Protein AF-A0A2I1G6G0-F1 (afdb_monomer_lite)

pLDDT: mean 74.29, std 20.79, range [28.72, 96.69]

Radius of gyration: 21.68 Å; chains: 1; bounding box: 66×38×37 Å

Structure (mmCIF, N/CA/C/O backbone):
data_AF-A0A2I1G6G0-F1
#
_entry.id   AF-A0A2I1G6G0-F1
#
loop_
_atom_site.group_PDB
_atom_site.id
_atom_site.type_symbol
_atom_site.label_atom_id
_atom_site.label_alt_id
_atom_site.label_comp_id
_atom_site.label_asym_id
_atom_site.label_entity_id
_atom_site.label_seq_id
_atom_site.pdbx_PDB_ins_code
_atom_site.Cartn_x
_atom_site.Cartn_y
_atom_site.Cartn_z
_atom_site.occupancy
_atom_site.B_iso_or_equiv
_atom_site.auth_seq_id
_atom_site.auth_comp_id
_atom_site.auth_asym_id
_atom_site.auth_atom_id
_atom_site.pdbx_PDB_model_num
ATOM 1 N N . MET A 1 1 ? 44.588 14.759 1.172 1.00 38.41 1 MET A N 1
ATOM 2 C CA . MET A 1 1 ? 44.266 14.461 -0.242 1.00 38.41 1 MET A CA 1
ATOM 3 C C . MET A 1 1 ? 42.753 14.384 -0.390 1.00 38.41 1 MET A C 1
ATOM 5 O O . MET A 1 1 ? 42.179 13.315 -0.532 1.00 38.41 1 MET A O 1
ATOM 9 N N . GLU A 1 2 ? 42.107 15.541 -0.311 1.00 39.16 2 GLU A N 1
ATOM 10 C CA . GLU A 1 2 ? 40.736 15.749 -0.775 1.00 39.16 2 GLU A CA 1
ATOM 11 C C . GLU A 1 2 ? 40.826 16.298 -2.205 1.00 39.16 2 GLU A C 1
ATOM 13 O O . GLU A 1 2 ? 41.720 17.104 -2.460 1.00 39.16 2 GLU A O 1
ATOM 18 N N . SER A 1 3 ? 39.962 15.845 -3.128 1.00 37.88 3 SER A N 1
ATOM 19 C CA . SER A 1 3 ? 39.397 16.643 -4.254 1.00 37.88 3 SER A CA 1
ATOM 20 C C . SER A 1 3 ? 39.071 15.887 -5.556 1.00 37.88 3 SER A C 1
ATOM 22 O O . SER A 1 3 ? 38.475 16.485 -6.448 1.00 37.88 3 SER A O 1
ATOM 24 N N . VAL A 1 4 ? 39.332 14.583 -5.701 1.00 33.25 4 VAL A N 1
ATOM 25 C CA . VAL A 1 4 ? 38.948 13.862 -6.946 1.00 33.25 4 VAL A CA 1
ATOM 26 C C . VAL A 1 4 ? 37.507 13.327 -6.949 1.00 33.25 4 VAL A C 1
ATOM 28 O O . VAL A 1 4 ? 36.921 13.140 -8.013 1.00 33.25 4 VAL A O 1
ATOM 31 N N . TYR A 1 5 ? 36.894 13.154 -5.775 1.00 32.38 5 TYR A N 1
ATOM 32 C CA . TYR A 1 5 ? 35.518 12.654 -5.623 1.00 32.38 5 TYR A CA 1
ATOM 33 C C . TYR A 1 5 ? 34.428 13.633 -6.123 1.00 32.38 5 TYR A C 1
ATOM 35 O O . TYR A 1 5 ? 33.529 13.200 -6.846 1.00 32.38 5 TYR A O 1
ATOM 43 N N . PRO A 1 6 ? 34.496 14.953 -5.840 1.00 34.41 6 PRO A N 1
ATOM 44 C CA . PRO A 1 6 ? 33.478 15.907 -6.296 1.00 34.41 6 PRO A CA 1
ATOM 45 C C . PRO A 1 6 ? 33.525 16.160 -7.812 1.00 34.41 6 PRO A C 1
ATOM 47 O O . PRO A 1 6 ? 32.484 16.326 -8.448 1.00 34.41 6 PRO A O 1
ATOM 50 N N . MET A 1 7 ? 34.721 16.147 -8.416 1.00 28.72 7 MET A N 1
ATOM 51 C CA . MET A 1 7 ? 34.886 16.333 -9.865 1.00 28.72 7 MET A CA 1
ATOM 52 C C . MET A 1 7 ? 34.336 15.150 -10.672 1.00 28.72 7 MET A C 1
ATOM 54 O O . MET A 1 7 ? 33.704 15.360 -11.707 1.00 28.72 7 MET A O 1
ATOM 58 N N . PHE A 1 8 ? 34.495 13.919 -10.176 1.00 33.69 8 PHE A N 1
ATOM 59 C CA . PHE A 1 8 ? 33.932 12.725 -10.814 1.00 33.69 8 PHE A CA 1
ATOM 60 C C . PHE A 1 8 ? 32.396 12.709 -10.780 1.00 33.69 8 PHE A C 1
ATOM 62 O O . PHE A 1 8 ? 31.764 12.343 -11.770 1.00 33.69 8 PHE A O 1
ATOM 69 N N . ILE A 1 9 ? 31.784 13.172 -9.683 1.00 36.75 9 ILE A N 1
ATOM 70 C CA . ILE A 1 9 ? 30.323 13.321 -9.572 1.00 36.75 9 ILE A CA 1
ATOM 71 C C . ILE A 1 9 ? 29.801 14.358 -10.583 1.00 36.75 9 ILE A C 1
ATOM 73 O O . ILE A 1 9 ? 28.814 14.094 -11.265 1.00 36.75 9 ILE A O 1
ATOM 77 N N . SER A 1 10 ? 30.493 15.493 -10.742 1.00 39.09 10 SER A N 1
ATOM 78 C CA . SER A 1 10 ? 30.123 16.570 -11.680 1.00 39.09 10 SER A CA 1
ATOM 79 C C . SER A 1 10 ? 30.159 16.130 -13.151 1.00 39.09 10 SER A C 1
ATOM 81 O O . SER A 1 10 ? 29.235 16.418 -13.915 1.00 39.09 10 SER A O 1
ATOM 83 N N . ILE A 1 11 ? 31.186 15.379 -13.560 1.00 39.56 11 ILE A N 1
ATOM 84 C CA . ILE A 1 11 ? 31.317 14.886 -14.941 1.00 39.56 11 ILE A CA 1
ATOM 85 C C . ILE A 1 11 ? 30.233 13.845 -15.253 1.00 39.56 11 ILE A C 1
ATOM 87 O O . ILE A 1 11 ? 29.617 13.893 -16.313 1.00 39.56 11 ILE A O 1
ATOM 91 N N . ILE A 1 12 ? 29.933 12.952 -14.311 1.00 44.75 12 ILE A N 1
ATOM 92 C CA . ILE A 1 12 ? 28.882 11.939 -14.458 1.00 44.75 12 ILE A CA 1
ATOM 93 C C . ILE A 1 12 ? 27.484 12.568 -14.471 1.00 44.75 12 ILE A C 1
ATOM 95 O O . ILE A 1 12 ? 26.659 12.203 -15.307 1.00 44.75 12 ILE A O 1
ATOM 99 N N . GLN A 1 13 ? 27.224 13.553 -13.608 1.00 40.53 13 GLN A N 1
ATOM 100 C CA . GLN A 1 13 ? 25.987 14.330 -13.663 1.00 40.53 13 GLN A CA 1
ATOM 101 C C . GLN A 1 13 ? 25.831 15.032 -15.013 1.00 40.53 13 GLN A C 1
ATOM 103 O O . GLN A 1 13 ? 24.731 15.039 -15.540 1.00 40.53 13 GLN A O 1
ATOM 108 N N . ARG A 1 14 ? 26.905 15.555 -15.619 1.00 41.97 14 ARG A N 1
ATOM 109 C CA . ARG A 1 14 ? 26.856 16.209 -16.940 1.00 41.97 14 ARG A CA 1
ATOM 110 C C . ARG A 1 14 ? 26.682 15.239 -18.111 1.00 41.97 14 ARG A C 1
ATOM 112 O O . ARG A 1 14 ? 25.972 15.580 -19.048 1.00 41.97 14 ARG A O 1
ATOM 119 N N . ILE A 1 15 ? 27.283 14.048 -18.054 1.00 44.19 15 ILE A N 1
ATOM 120 C CA . ILE A 1 15 ? 27.124 13.011 -19.090 1.00 44.19 15 ILE A CA 1
ATOM 121 C C . ILE A 1 15 ? 25.684 12.481 -19.109 1.00 44.19 15 ILE A C 1
ATOM 123 O O . ILE A 1 15 ? 25.129 12.283 -20.182 1.00 44.19 15 ILE A O 1
ATOM 127 N N . TYR A 1 16 ? 25.060 12.307 -17.938 1.00 44.22 16 TYR A N 1
ATOM 128 C CA . TYR A 1 16 ? 23.714 11.730 -17.827 1.00 44.22 16 TYR A CA 1
ATOM 129 C C . TYR A 1 16 ? 22.591 12.751 -17.570 1.00 44.22 16 TYR A C 1
ATOM 131 O O . TYR A 1 16 ? 21.424 12.366 -17.588 1.00 44.22 16 TYR A O 1
ATOM 139 N N . ALA A 1 17 ? 22.886 14.044 -17.387 1.00 43.72 17 ALA A N 1
ATOM 140 C CA . ALA A 1 17 ? 21.869 15.105 -17.298 1.00 43.72 17 ALA A CA 1
ATOM 141 C C . ALA A 1 17 ? 21.009 15.203 -18.569 1.00 43.72 17 ALA A C 1
ATOM 143 O O . ALA A 1 17 ? 19.879 15.675 -18.504 1.00 43.72 17 ALA A O 1
ATOM 144 N N . GLY A 1 18 ? 21.525 14.741 -19.714 1.00 41.72 18 GLY A N 1
ATOM 145 C CA . GLY A 1 18 ? 20.756 14.613 -20.954 1.00 41.72 18 GLY A CA 1
ATOM 146 C C . GLY A 1 18 ? 19.966 13.303 -21.093 1.00 41.72 18 GLY A C 1
ATOM 147 O O . GLY A 1 18 ? 19.113 13.215 -21.968 1.00 41.72 18 GLY A O 1
ATOM 148 N N . ASP A 1 19 ? 20.231 12.297 -20.250 1.00 45.38 19 ASP A N 1
ATOM 149 C CA . ASP A 1 19 ? 19.699 10.927 -20.375 1.00 45.38 19 ASP A CA 1
ATOM 150 C C . ASP A 1 19 ? 18.723 10.527 -19.256 1.00 45.38 19 ASP A C 1
ATOM 152 O O . ASP A 1 19 ? 18.009 9.531 -19.388 1.00 45.38 19 ASP A O 1
ATOM 156 N N . VAL A 1 20 ? 18.673 11.281 -18.153 1.00 48.66 20 VAL A N 1
ATOM 157 C CA . VAL A 1 20 ? 17.650 11.134 -17.110 1.00 48.66 20 VAL A CA 1
ATOM 158 C C . VAL A 1 20 ? 16.473 12.042 -17.478 1.00 48.66 20 VAL A C 1
ATOM 160 O O . VAL A 1 20 ? 16.683 13.241 -17.658 1.00 48.66 20 VAL A O 1
ATOM 163 N N . PRO A 1 21 ? 15.234 11.528 -17.594 1.00 45.59 21 PRO A N 1
ATOM 164 C CA . PRO A 1 21 ? 14.097 12.353 -17.983 1.00 45.59 21 PRO A CA 1
ATOM 165 C C . PRO A 1 21 ? 13.925 13.562 -17.046 1.00 45.59 21 PRO A C 1
ATOM 167 O O . PRO A 1 21 ? 13.594 13.414 -15.868 1.00 45.59 21 PRO A O 1
ATOM 170 N N . ASN A 1 22 ? 14.116 14.771 -17.590 1.00 40.62 22 ASN A N 1
ATOM 171 C CA . ASN A 1 22 ? 14.085 16.052 -16.862 1.00 40.62 22 ASN A CA 1
ATOM 172 C C . ASN A 1 22 ? 12.773 16.326 -16.101 1.00 40.62 22 ASN A C 1
ATOM 174 O O . ASN A 1 22 ? 12.727 17.195 -15.238 1.00 40.62 22 ASN A O 1
ATOM 178 N N . HIS A 1 23 ? 11.702 15.583 -16.384 1.00 46.34 23 HIS A N 1
ATOM 179 C CA . HIS A 1 23 ? 10.393 15.773 -15.762 1.00 46.34 23 HIS A CA 1
ATOM 180 C C . HIS A 1 23 ? 10.227 15.059 -14.402 1.00 46.34 23 HIS A C 1
ATOM 182 O O . HIS A 1 23 ? 9.165 15.169 -13.793 1.00 46.34 23 HIS A O 1
ATOM 188 N N . MET A 1 24 ? 11.238 14.324 -13.908 1.00 52.22 24 MET A N 1
ATOM 189 C CA . MET A 1 24 ? 11.072 13.400 -12.766 1.00 52.22 24 MET A CA 1
ATOM 190 C C . MET A 1 24 ? 11.778 13.793 -11.451 1.00 52.22 24 MET A C 1
ATOM 192 O O . MET A 1 24 ? 11.752 13.007 -10.499 1.00 52.22 24 ME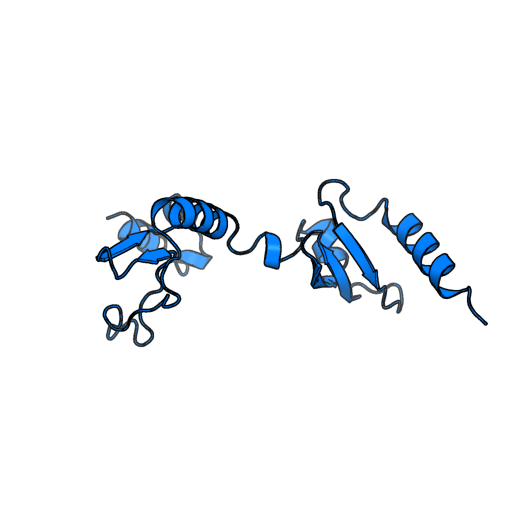T A O 1
ATOM 196 N N . ASN A 1 25 ? 12.338 15.012 -11.351 1.00 54.72 25 ASN A N 1
ATOM 197 C CA . ASN A 1 25 ? 12.831 15.644 -10.109 1.00 54.72 25 ASN A CA 1
ATOM 198 C C . ASN A 1 25 ? 13.578 14.683 -9.148 1.00 54.72 25 ASN A C 1
ATOM 200 O O . ASN A 1 25 ? 13.182 14.506 -7.995 1.00 54.72 25 ASN A O 1
ATOM 204 N N . GLY A 1 26 ? 14.653 14.029 -9.595 1.00 55.59 26 GLY A N 1
ATOM 205 C CA . GLY A 1 26 ? 15.514 13.217 -8.724 1.00 55.59 26 GLY A CA 1
ATOM 206 C C . GLY A 1 26 ? 16.977 13.225 -9.161 1.00 55.59 26 GLY A C 1
ATOM 207 O O . GLY A 1 26 ? 17.328 13.851 -10.158 1.00 55.59 26 GLY A O 1
ATOM 208 N N . SER A 1 27 ? 17.836 12.559 -8.389 1.00 56.66 27 SER A N 1
ATOM 209 C CA . SER A 1 27 ? 19.295 12.619 -8.534 1.00 56.66 27 SER A CA 1
ATOM 210 C C . SER A 1 27 ? 19.904 11.216 -8.593 1.00 56.66 27 SER A C 1
ATOM 212 O O . SER A 1 27 ? 19.547 10.322 -7.824 1.00 56.66 27 SER A O 1
ATOM 214 N N . LEU A 1 28 ? 20.877 11.025 -9.481 1.00 55.25 28 LEU A N 1
ATOM 215 C CA . LEU A 1 28 ? 21.724 9.833 -9.511 1.00 55.25 28 LEU A CA 1
ATOM 216 C C . LEU A 1 28 ? 22.701 9.863 -8.322 1.00 55.25 28 LEU A C 1
ATOM 218 O O . LEU A 1 28 ? 23.356 10.884 -8.110 1.00 55.25 28 LEU A O 1
ATOM 222 N N . LEU A 1 29 ? 22.802 8.774 -7.548 1.00 48.09 29 LEU A N 1
ATOM 223 C CA . LEU A 1 29 ? 23.662 8.737 -6.352 1.00 48.09 29 LEU A CA 1
ATOM 224 C C . LEU A 1 29 ? 25.016 8.084 -6.562 1.00 48.09 29 LEU A C 1
ATOM 226 O O . LEU A 1 29 ? 25.993 8.517 -5.958 1.00 48.09 29 LEU A O 1
ATOM 230 N N . SER A 1 30 ? 25.084 7.023 -7.358 1.00 46.16 30 SER A N 1
ATOM 231 C CA . SER A 1 30 ? 26.349 6.358 -7.639 1.00 46.16 30 SER A CA 1
ATOM 232 C C . SER A 1 30 ? 26.283 5.591 -8.952 1.00 46.16 30 SER A C 1
ATOM 234 O O . SER A 1 30 ? 25.269 4.986 -9.308 1.00 46.16 30 SER A O 1
ATOM 236 N N . VAL A 1 31 ? 27.399 5.623 -9.680 1.00 46.62 31 VAL A N 1
ATOM 237 C CA . VAL A 1 31 ? 27.622 4.791 -10.859 1.00 46.62 31 VAL A CA 1
ATOM 238 C C . VAL A 1 31 ? 28.564 3.670 -10.455 1.00 46.62 31 VAL A C 1
ATOM 240 O O . VAL A 1 31 ? 29.736 3.911 -10.174 1.00 46.62 31 VAL A O 1
ATOM 243 N N . VAL A 1 32 ? 28.070 2.434 -10.451 1.00 44.22 32 VAL A N 1
ATOM 244 C CA . VAL A 1 32 ? 28.948 1.263 -10.488 1.00 44.22 32 VAL A CA 1
ATOM 245 C C . VAL A 1 32 ? 29.313 1.051 -11.957 1.00 44.22 32 VAL A C 1
ATOM 247 O O . VAL A 1 32 ? 28.584 0.407 -12.706 1.00 44.22 32 VAL A O 1
ATOM 250 N N . LEU A 1 33 ? 30.409 1.668 -12.410 1.00 37.78 33 LEU A N 1
ATOM 251 C CA . LEU A 1 33 ? 30.933 1.435 -13.756 1.00 37.78 33 LEU A CA 1
ATOM 252 C C . LEU A 1 33 ? 31.607 0.064 -13.801 1.00 37.78 33 LEU A C 1
ATOM 254 O O . LEU A 1 33 ? 32.691 -0.086 -13.245 1.00 37.78 33 LEU A O 1
ATOM 258 N N . LYS A 1 34 ? 31.041 -0.880 -14.560 1.00 34.31 34 LYS A N 1
ATOM 259 C CA . LYS A 1 34 ? 31.841 -1.794 -15.388 1.00 34.31 34 LYS A CA 1
ATOM 260 C C . LYS A 1 34 ? 31.140 -2.051 -16.728 1.00 34.31 34 LYS A C 1
ATOM 262 O O . LYS A 1 34 ? 30.198 -2.826 -16.807 1.00 34.31 34 LYS A O 1
ATOM 267 N N . THR A 1 35 ? 31.687 -1.376 -17.741 1.00 35.00 35 THR A N 1
ATOM 268 C CA . THR A 1 35 ? 31.692 -1.716 -19.176 1.00 35.00 35 THR A CA 1
ATOM 269 C C . THR A 1 35 ? 30.361 -1.727 -19.943 1.00 35.00 35 THR A C 1
ATOM 271 O O . THR A 1 35 ? 29.265 -1.670 -19.398 1.00 35.00 35 THR A O 1
ATOM 274 N N . LYS A 1 36 ? 30.526 -1.713 -21.271 1.00 42.88 36 LYS A N 1
ATOM 275 C CA . LYS A 1 36 ? 29.579 -1.530 -22.382 1.00 42.88 36 LYS A CA 1
ATOM 276 C C . LYS A 1 36 ? 28.562 -2.681 -22.503 1.00 42.88 36 LYS A C 1
ATOM 278 O O . LYS A 1 36 ? 28.422 -3.269 -23.570 1.00 42.88 36 LYS A O 1
ATOM 283 N N . THR A 1 37 ? 27.892 -3.030 -21.409 1.00 45.34 37 THR A N 1
ATOM 284 C CA . THR A 1 37 ? 27.081 -4.246 -21.320 1.00 45.34 37 THR A CA 1
ATOM 285 C C . THR A 1 37 ? 25.672 -3.915 -20.851 1.00 45.34 37 THR A C 1
ATOM 287 O O . THR A 1 37 ? 25.459 -3.300 -19.806 1.00 45.34 37 THR A O 1
ATOM 290 N N . ILE A 1 38 ? 24.701 -4.331 -21.656 1.00 52.00 38 ILE A N 1
ATOM 291 C CA . ILE A 1 38 ? 23.274 -4.371 -21.343 1.00 52.00 38 ILE A CA 1
ATOM 292 C C . ILE A 1 38 ? 23.132 -5.142 -20.018 1.00 52.00 38 ILE A C 1
ATOM 294 O O . ILE A 1 38 ? 23.359 -6.345 -19.987 1.00 52.00 38 ILE A O 1
ATOM 298 N N . GLY A 1 39 ? 22.871 -4.445 -18.903 1.00 55.81 39 GLY A N 1
ATOM 299 C CA . GLY A 1 39 ? 22.750 -5.080 -17.579 1.00 55.81 39 GLY A CA 1
ATOM 300 C C . GLY A 1 39 ? 23.343 -4.329 -16.381 1.00 55.81 39 GLY A C 1
ATOM 301 O O . GLY A 1 39 ? 23.182 -4.790 -15.252 1.00 55.81 39 GLY A O 1
ATOM 302 N N . VAL A 1 40 ? 23.998 -3.177 -16.569 1.00 64.25 40 VAL A N 1
ATOM 303 C CA . VAL A 1 40 ? 24.529 -2.389 -15.438 1.00 64.25 40 VAL A CA 1
ATOM 304 C C . VAL A 1 40 ? 23.388 -1.897 -14.538 1.00 64.25 40 VAL A C 1
ATOM 306 O O . VAL A 1 40 ? 22.510 -1.153 -14.984 1.00 64.25 40 VAL A O 1
ATOM 309 N N . ARG A 1 41 ? 23.418 -2.303 -13.261 1.00 65.88 41 ARG A N 1
ATOM 310 C CA . ARG A 1 41 ? 22.532 -1.792 -12.205 1.00 65.88 41 ARG A CA 1
ATOM 311 C C . ARG A 1 41 ? 23.139 -0.532 -11.588 1.00 65.88 41 ARG A C 1
ATOM 313 O O . ARG A 1 41 ? 24.277 -0.553 -11.128 1.00 65.88 41 ARG A O 1
ATOM 320 N N . ILE A 1 42 ? 22.368 0.546 -11.563 1.00 73.69 42 ILE A N 1
ATOM 321 C CA . ILE A 1 42 ? 22.716 1.833 -10.955 1.00 73.69 42 ILE A CA 1
ATOM 322 C C . ILE A 1 42 ? 21.875 2.076 -9.702 1.00 73.69 42 ILE A C 1
ATOM 324 O O . ILE A 1 42 ? 20.762 1.556 -9.599 1.00 73.69 42 ILE A O 1
ATOM 328 N N . VAL A 1 43 ? 22.396 2.874 -8.763 1.00 76.31 43 VAL A N 1
ATOM 329 C CA . VAL A 1 43 ? 21.641 3.325 -7.584 1.00 76.31 43 VAL A CA 1
ATOM 330 C C . VAL A 1 43 ? 21.083 4.718 -7.845 1.00 76.31 43 VAL A C 1
ATOM 332 O O . VAL A 1 43 ? 21.824 5.684 -8.051 1.00 76.31 43 VAL A O 1
ATOM 335 N N . LEU A 1 44 ? 19.761 4.824 -7.804 1.00 76.06 44 LEU A N 1
ATOM 336 C CA . LEU A 1 44 ? 19.019 6.062 -8.026 1.00 76.06 44 LEU A CA 1
ATOM 337 C C . LEU A 1 44 ? 18.438 6.577 -6.713 1.00 76.06 44 LEU A C 1
ATOM 339 O O . LEU A 1 44 ? 18.147 5.787 -5.815 1.00 76.06 44 LEU A O 1
ATOM 343 N N . ARG A 1 45 ? 18.233 7.896 -6.614 1.00 76.75 45 ARG A N 1
ATOM 344 C CA . ARG A 1 45 ? 17.478 8.529 -5.527 1.00 76.75 45 ARG A CA 1
ATOM 345 C C . ARG A 1 45 ? 16.446 9.500 -6.074 1.00 76.75 45 ARG A C 1
ATOM 347 O O . ARG A 1 45 ? 16.744 10.354 -6.902 1.00 76.75 45 ARG A O 1
ATOM 354 N N . CYS A 1 46 ? 15.223 9.406 -5.571 1.00 77.19 46 CYS A N 1
ATOM 355 C CA . CYS A 1 46 ? 14.174 10.378 -5.885 1.00 77.19 46 CYS A CA 1
ATOM 356 C C . CYS A 1 46 ? 14.217 11.574 -4.922 1.00 77.19 46 CYS A C 1
ATOM 358 O O . CYS A 1 46 ? 14.840 11.498 -3.866 1.00 77.19 46 CYS A O 1
ATOM 360 N N . ASN A 1 47 ? 13.484 12.648 -5.220 1.00 73.25 47 ASN A N 1
ATOM 361 C CA . ASN A 1 47 ? 13.305 13.788 -4.305 1.00 73.25 47 ASN A CA 1
ATOM 362 C C . ASN A 1 47 ? 12.790 13.427 -2.899 1.00 73.25 47 ASN A C 1
ATOM 364 O O . ASN A 1 47 ? 13.054 14.158 -1.952 1.00 73.25 47 ASN A O 1
ATOM 368 N N . LYS A 1 48 ? 12.078 12.305 -2.737 1.00 66.44 48 LYS A N 1
ATOM 369 C CA . LYS A 1 48 ? 11.634 11.787 -1.431 1.00 66.44 48 LYS A CA 1
ATOM 370 C C . LYS A 1 48 ? 12.702 10.944 -0.718 1.00 66.44 48 LYS A C 1
ATOM 372 O O . LYS A 1 48 ? 12.384 10.220 0.216 1.00 66.44 48 LYS A O 1
ATOM 377 N N . ASN A 1 49 ? 13.956 10.996 -1.171 1.00 73.25 49 ASN A N 1
ATOM 378 C CA . ASN A 1 49 ? 15.108 10.264 -0.637 1.00 73.25 49 ASN A CA 1
ATOM 379 C C . ASN A 1 49 ? 15.032 8.729 -0.694 1.00 73.25 49 ASN A C 1
ATOM 381 O O . ASN A 1 49 ? 15.936 8.063 -0.191 1.00 73.25 49 ASN A O 1
ATOM 385 N N . HIS A 1 50 ? 14.030 8.145 -1.358 1.00 78.44 50 HIS A N 1
ATOM 386 C CA . HIS A 1 50 ? 14.023 6.705 -1.610 1.00 78.44 50 HIS A CA 1
ATOM 387 C C . HIS A 1 50 ? 15.173 6.317 -2.535 1.00 78.44 50 HIS A C 1
ATOM 389 O O . HIS A 1 50 ? 15.377 6.985 -3.552 1.00 78.44 50 HIS A O 1
ATOM 395 N N . GLN A 1 51 ? 15.869 5.232 -2.199 1.00 82.81 51 GLN A N 1
ATOM 396 C CA . GLN A 1 51 ? 16.975 4.681 -2.976 1.00 82.81 51 GLN A CA 1
ATOM 397 C C . GLN A 1 51 ? 16.594 3.314 -3.531 1.00 82.81 51 GLN A C 1
ATOM 399 O O . GLN A 1 51 ? 16.017 2.504 -2.810 1.00 82.81 51 GLN A O 1
ATOM 404 N N . TRP A 1 52 ? 16.910 3.051 -4.797 1.00 82.44 52 TRP A N 1
ATOM 405 C CA . TRP A 1 52 ? 16.678 1.743 -5.411 1.00 82.44 52 TRP A CA 1
ATOM 406 C C . TRP A 1 52 ? 17.728 1.420 -6.466 1.00 82.44 52 TRP A C 1
ATOM 408 O O . TRP A 1 52 ? 18.394 2.310 -6.999 1.00 82.44 52 TRP A O 1
ATOM 418 N N . TYR A 1 53 ? 17.842 0.129 -6.771 1.00 83.25 53 TYR A N 1
ATOM 419 C CA . TYR A 1 53 ? 18.640 -0.377 -7.880 1.00 83.25 53 TYR A CA 1
ATOM 420 C C . TYR A 1 53 ? 17.765 -0.511 -9.128 1.00 83.25 53 TYR A C 1
ATOM 422 O O . TYR A 1 53 ? 16.683 -1.090 -9.055 1.00 83.25 53 TYR A O 1
ATOM 430 N N . ALA A 1 54 ? 18.240 -0.030 -10.273 1.00 78.88 54 ALA A N 1
ATOM 431 C CA . ALA A 1 54 ? 17.592 -0.246 -11.569 1.00 78.88 54 ALA A CA 1
ATOM 432 C C . ALA A 1 54 ? 18.631 -0.352 -12.687 1.00 78.88 54 ALA A C 1
ATOM 434 O O . ALA A 1 54 ? 19.760 0.113 -12.530 1.00 78.88 54 ALA A O 1
ATOM 435 N N . THR A 1 55 ? 18.272 -0.954 -13.820 1.00 79.50 55 THR A N 1
ATOM 436 C CA . THR A 1 55 ? 19.102 -0.856 -15.027 1.00 79.50 55 THR A CA 1
ATOM 437 C C . THR A 1 55 ? 18.804 0.446 -15.763 1.00 79.50 55 THR A C 1
ATOM 439 O O . THR A 1 55 ? 17.671 0.927 -15.753 1.00 79.50 55 THR A O 1
ATOM 442 N N . LEU A 1 56 ? 19.804 1.006 -16.448 1.00 72.19 56 LEU A N 1
ATOM 443 C CA . LEU A 1 56 ? 19.603 2.202 -17.281 1.00 72.19 56 LEU A CA 1
ATOM 444 C C . LEU A 1 56 ? 18.523 1.987 -18.355 1.00 72.19 56 LEU A C 1
ATOM 446 O O . LEU A 1 56 ? 17.746 2.897 -18.627 1.00 72.19 56 LEU A O 1
ATOM 450 N N . SER A 1 57 ? 18.445 0.779 -18.926 1.00 73.75 57 SER A N 1
ATOM 451 C CA . SER A 1 57 ? 17.427 0.420 -19.920 1.00 73.75 57 SER A CA 1
ATOM 452 C C . SER A 1 57 ? 16.004 0.517 -19.364 1.00 73.75 57 SER A C 1
ATOM 454 O O . SER A 1 57 ? 15.161 1.127 -20.011 1.00 73.75 57 SER A O 1
ATOM 456 N N . HIS A 1 58 ? 15.751 -0.000 -18.156 1.00 72.50 58 HIS A N 1
ATOM 457 C CA . HIS A 1 58 ? 14.441 0.080 -17.500 1.00 72.50 58 HIS A CA 1
ATOM 458 C C . HIS A 1 58 ? 14.030 1.534 -17.243 1.00 72.50 58 HIS A C 1
ATOM 460 O O . HIS A 1 58 ? 12.881 1.918 -17.451 1.00 72.50 58 HIS A O 1
ATOM 466 N N . VAL A 1 59 ? 14.976 2.366 -16.809 1.00 72.50 59 VAL A N 1
ATOM 467 C CA . VAL A 1 59 ? 14.682 3.763 -16.464 1.00 72.50 59 VAL A CA 1
ATOM 468 C C . VAL A 1 59 ? 14.418 4.604 -17.711 1.00 72.50 59 VAL A C 1
ATOM 470 O O . VAL A 1 59 ? 13.505 5.425 -17.712 1.00 72.50 59 VAL A O 1
ATOM 473 N N . LYS A 1 60 ? 15.199 4.397 -18.779 1.00 67.31 60 LYS A N 1
ATOM 474 C CA . LYS A 1 60 ? 15.112 5.190 -20.013 1.00 67.31 60 LYS A CA 1
ATOM 475 C C . LYS A 1 60 ? 14.007 4.715 -20.955 1.00 67.31 60 LYS A C 1
ATOM 477 O O . LYS A 1 60 ? 13.258 5.538 -21.468 1.00 67.31 60 LYS A O 1
ATOM 482 N N . ASN A 1 61 ? 13.926 3.408 -21.200 1.00 70.06 61 ASN A N 1
ATOM 483 C CA . ASN A 1 61 ? 13.082 2.854 -22.261 1.00 70.06 61 ASN A CA 1
ATOM 484 C C . ASN A 1 61 ? 11.701 2.434 -21.752 1.00 70.06 61 ASN A C 1
ATOM 486 O O . ASN A 1 61 ? 10.730 2.539 -22.491 1.00 70.06 61 ASN A O 1
ATOM 490 N N . GLU A 1 62 ? 11.602 1.982 -20.501 1.00 66.56 62 GLU A N 1
ATOM 491 C CA . GLU A 1 62 ? 10.335 1.508 -19.922 1.00 66.56 62 GLU A CA 1
ATOM 492 C C . GLU A 1 62 ? 9.635 2.580 -19.077 1.00 66.56 62 GLU A C 1
ATOM 494 O O . GLU A 1 62 ? 8.606 2.323 -18.457 1.00 66.56 62 GLU A O 1
ATOM 499 N N . ASN A 1 63 ? 10.191 3.798 -19.040 1.00 64.38 63 ASN A N 1
ATOM 500 C CA . ASN A 1 63 ? 9.683 4.933 -18.265 1.00 64.38 63 ASN A CA 1
ATOM 501 C C . ASN A 1 63 ? 9.436 4.594 -16.778 1.00 64.38 63 ASN A C 1
ATOM 503 O O . ASN A 1 63 ? 8.569 5.170 -16.117 1.00 64.38 63 ASN A O 1
ATOM 507 N N . THR A 1 64 ? 10.197 3.633 -16.244 1.00 68.06 64 THR A N 1
ATOM 508 C CA . THR A 1 64 ? 10.092 3.210 -14.849 1.00 68.06 64 THR A CA 1
ATOM 509 C C . THR A 1 64 ? 10.946 4.128 -13.976 1.00 68.06 64 THR A C 1
ATOM 511 O O . THR A 1 64 ? 12.139 4.327 -14.203 1.00 68.06 64 THR A O 1
ATOM 514 N N . TRP A 1 65 ? 10.335 4.726 -12.956 1.00 77.94 65 TRP A N 1
ATOM 515 C CA . TRP A 1 65 ? 11.033 5.574 -11.987 1.00 77.94 65 TRP A CA 1
ATOM 516 C C . TRP A 1 65 ? 10.876 5.007 -10.577 1.00 77.94 65 TRP A C 1
ATOM 518 O O . TRP A 1 65 ? 10.540 3.840 -10.404 1.00 77.94 65 TRP A O 1
ATOM 528 N N . CYS A 1 66 ? 11.154 5.823 -9.561 1.00 77.69 66 CYS A N 1
ATOM 529 C CA . CYS A 1 66 ? 11.142 5.452 -8.154 1.00 77.69 66 CYS A CA 1
ATOM 530 C C . CYS A 1 66 ? 9.946 4.553 -7.793 1.00 77.69 66 CYS A C 1
ATOM 532 O O . CYS A 1 66 ? 8.820 5.061 -7.687 1.00 77.69 66 CYS A O 1
ATOM 534 N N . PRO A 1 67 ? 10.169 3.250 -7.535 1.00 75.00 67 PRO A N 1
ATOM 535 C CA . PRO A 1 67 ? 9.077 2.313 -7.302 1.00 75.00 67 PRO A CA 1
ATOM 536 C C . PRO A 1 67 ? 8.279 2.717 -6.062 1.00 75.00 67 PRO A C 1
ATOM 538 O O . PRO A 1 67 ? 7.067 2.581 -6.029 1.00 75.00 67 PRO A O 1
ATOM 541 N N . TYR A 1 68 ? 8.929 3.334 -5.077 1.00 73.69 68 TYR A N 1
ATOM 542 C CA . TYR A 1 68 ? 8.293 3.826 -3.856 1.00 73.69 68 TYR A CA 1
ATOM 543 C C . TYR A 1 68 ? 7.416 5.071 -4.058 1.00 73.69 68 TYR A C 1
ATOM 545 O O . TYR A 1 68 ? 6.531 5.332 -3.248 1.00 73.69 68 TYR A O 1
ATOM 553 N N . CYS A 1 69 ? 7.663 5.874 -5.099 1.00 72.38 69 CYS A N 1
ATOM 554 C CA . CYS A 1 69 ? 6.852 7.062 -5.384 1.00 72.38 69 CYS A CA 1
ATOM 555 C C . CYS A 1 69 ? 5.605 6.736 -6.209 1.00 72.38 69 CYS A C 1
ATOM 557 O O . CYS A 1 69 ? 4.598 7.431 -6.073 1.00 72.38 69 CYS A O 1
ATOM 559 N N . PHE A 1 70 ? 5.689 5.723 -7.073 1.00 68.31 70 PHE A N 1
ATOM 560 C CA . PHE A 1 70 ? 4.580 5.304 -7.927 1.00 68.31 70 PHE A CA 1
ATOM 561 C C . PHE A 1 70 ? 3.692 4.260 -7.252 1.00 68.31 70 PHE A C 1
ATOM 563 O O . PHE A 1 70 ? 2.469 4.317 -7.402 1.00 68.31 70 PHE A O 1
ATOM 570 N N . LYS A 1 71 ? 4.274 3.354 -6.455 1.00 66.88 71 LYS A N 1
ATOM 571 C CA . LYS A 1 71 ? 3.507 2.358 -5.706 1.00 66.88 71 LYS A CA 1
ATOM 572 C C . LYS A 1 71 ? 2.572 3.065 -4.724 1.00 66.88 71 LYS A C 1
ATOM 574 O O . LYS A 1 71 ? 3.006 3.903 -3.935 1.00 66.88 71 LYS A O 1
ATOM 579 N N . TYR A 1 72 ? 1.284 2.735 -4.810 1.00 68.62 72 TYR A N 1
ATOM 580 C CA . TYR A 1 72 ? 0.227 3.284 -3.959 1.00 68.62 72 TYR A CA 1
ATOM 581 C C . TYR A 1 72 ? 0.020 4.800 -4.082 1.00 68.62 72 TYR A C 1
ATOM 583 O O . TYR A 1 72 ? -0.474 5.412 -3.144 1.00 68.62 72 TYR A O 1
ATOM 591 N N . LYS A 1 73 ? 0.366 5.456 -5.205 1.00 76.50 73 LYS A N 1
ATOM 592 C CA . LYS A 1 73 ? 0.156 6.915 -5.341 1.00 76.50 73 LYS A CA 1
ATOM 593 C C . LYS A 1 73 ? -1.308 7.319 -5.101 1.00 76.50 73 LYS A C 1
ATOM 595 O O . LYS A 1 73 ? -1.552 8.278 -4.372 1.00 76.50 73 LYS A O 1
ATOM 600 N N . ARG A 1 74 ? -2.256 6.584 -5.698 1.00 81.69 74 ARG A N 1
ATOM 601 C CA . ARG A 1 74 ? -3.703 6.818 -5.535 1.00 81.69 74 ARG A CA 1
ATOM 602 C C . ARG A 1 74 ? -4.143 6.543 -4.095 1.00 81.69 74 ARG A C 1
ATOM 604 O O . ARG A 1 74 ? -4.656 7.442 -3.441 1.00 81.69 74 ARG A O 1
ATOM 611 N N . GLU A 1 75 ? -3.822 5.361 -3.570 1.00 87.12 75 GLU A N 1
ATOM 612 C CA . GLU A 1 75 ? -4.137 4.974 -2.187 1.00 87.12 75 GLU A CA 1
ATOM 613 C C . GLU A 1 75 ? -3.539 5.936 -1.157 1.00 87.12 75 GLU A C 1
ATOM 615 O O . GLU A 1 75 ? -4.202 6.303 -0.195 1.00 87.12 75 GLU A O 1
ATOM 620 N N . ARG A 1 76 ? -2.307 6.410 -1.363 1.00 86.69 76 ARG A N 1
ATOM 621 C CA . ARG A 1 76 ? -1.654 7.383 -0.484 1.00 86.69 76 ARG A CA 1
ATOM 622 C C . ARG A 1 76 ? -2.405 8.707 -0.463 1.00 86.69 76 ARG A C 1
ATOM 624 O O . ARG A 1 76 ? -2.591 9.251 0.618 1.00 86.69 76 ARG A O 1
ATOM 631 N N . LEU A 1 77 ? -2.828 9.209 -1.623 1.00 87.81 77 LEU A N 1
ATOM 632 C CA . LEU A 1 77 ? -3.618 10.435 -1.695 1.00 87.81 77 LEU A CA 1
ATOM 633 C C . LEU A 1 77 ? -4.954 10.260 -0.961 1.00 87.81 77 LEU A C 1
ATOM 635 O O . LEU A 1 77 ? -5.296 11.086 -0.119 1.00 87.81 77 LEU A O 1
ATOM 639 N N . CYS A 1 78 ? -5.663 9.156 -1.214 1.00 90.25 78 CYS A N 1
ATOM 640 C CA . CYS A 1 78 ? -6.892 8.818 -0.496 1.00 90.25 78 CYS A CA 1
ATOM 641 C C . CYS A 1 78 ? -6.644 8.722 1.014 1.00 90.25 78 CYS A C 1
ATOM 643 O O . CYS A 1 78 ? -7.383 9.311 1.796 1.00 90.25 78 CYS A O 1
ATOM 645 N N . ARG A 1 79 ? -5.560 8.067 1.439 1.00 92.19 79 ARG A N 1
ATOM 646 C CA . ARG A 1 79 ? -5.193 7.933 2.850 1.00 92.19 79 ARG A CA 1
ATOM 647 C C . ARG A 1 79 ? -4.887 9.283 3.491 1.00 92.19 79 ARG A C 1
ATOM 649 O O . ARG A 1 79 ? -5.322 9.506 4.614 1.00 92.19 79 ARG A O 1
ATOM 656 N N . GLU A 1 80 ? -4.169 10.176 2.811 1.00 91.69 80 GLU A N 1
ATOM 657 C CA . GLU A 1 80 ? -3.879 11.534 3.297 1.00 91.69 80 GLU A CA 1
ATOM 658 C C . GLU A 1 80 ? -5.170 12.358 3.454 1.00 91.69 80 GLU A C 1
ATOM 660 O O . GLU A 1 80 ? -5.363 12.998 4.489 1.00 91.69 80 GLU A O 1
ATOM 665 N N . ILE A 1 81 ? -6.086 12.284 2.480 1.00 92.31 81 ILE A N 1
ATOM 666 C CA . ILE A 1 81 ? -7.397 12.948 2.541 1.00 92.31 81 ILE A CA 1
ATOM 667 C C . ILE A 1 81 ? -8.225 12.391 3.702 1.00 92.31 81 ILE A C 1
ATOM 669 O O . ILE A 1 81 ? -8.639 13.155 4.569 1.00 92.31 81 ILE A O 1
ATOM 673 N N . MET A 1 82 ? -8.422 11.073 3.766 1.00 93.62 82 MET A N 1
ATOM 674 C CA . MET A 1 82 ? -9.201 10.427 4.829 1.00 93.62 82 MET A CA 1
ATOM 675 C C . MET A 1 82 ? -8.607 10.720 6.210 1.00 93.62 82 MET A C 1
ATOM 677 O O . MET A 1 82 ? -9.339 11.073 7.134 1.00 93.62 82 MET A O 1
ATOM 681 N N . SER A 1 83 ? -7.274 10.699 6.329 1.00 95.00 83 SER A N 1
ATOM 682 C CA . SER A 1 83 ? -6.589 10.981 7.595 1.00 95.00 83 SER A CA 1
ATOM 683 C C . SER A 1 83 ? -6.821 12.397 8.106 1.00 95.00 83 SER A C 1
ATOM 685 O O . SER A 1 83 ? -6.862 12.610 9.316 1.00 95.00 83 SER A O 1
ATOM 687 N N . LYS A 1 84 ? -6.989 13.368 7.202 1.00 96.06 84 LYS A N 1
ATOM 688 C CA . LYS A 1 84 ? -7.271 14.760 7.562 1.00 96.06 84 LYS A CA 1
ATOM 689 C C . LYS A 1 84 ? -8.622 14.917 8.264 1.00 96.06 84 LYS A C 1
ATOM 691 O O . LYS A 1 84 ? -8.735 15.760 9.148 1.00 96.06 84 LYS A O 1
ATOM 696 N N . TYR A 1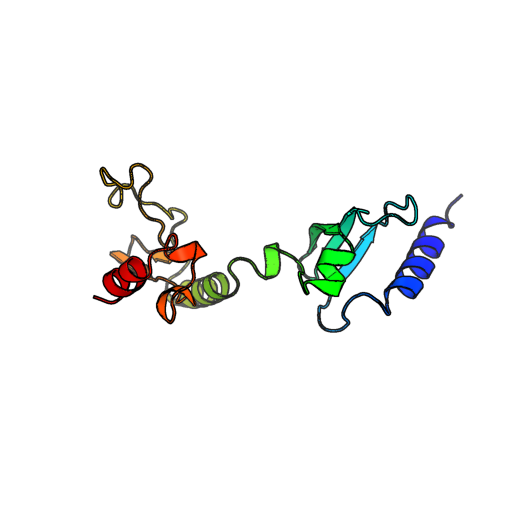 85 ? -9.628 14.141 7.862 1.00 96.00 85 TYR A N 1
ATOM 697 C CA . TYR A 1 85 ? -10.994 14.265 8.382 1.00 96.00 85 TYR A CA 1
ATOM 698 C C . TYR A 1 85 ? -11.306 13.272 9.504 1.00 96.00 85 TYR A C 1
ATOM 700 O O . TYR A 1 85 ? -12.067 13.602 10.407 1.00 96.00 85 TYR A O 1
ATOM 708 N N . LEU A 1 86 ? -10.718 12.075 9.462 1.00 95.44 86 LEU A N 1
ATOM 709 C CA . LEU A 1 86 ? -11.086 10.945 10.324 1.00 95.44 86 LEU A CA 1
ATOM 710 C C . LEU A 1 86 ? -9.957 10.490 11.261 1.00 95.44 86 LEU A C 1
ATOM 712 O O . LEU A 1 86 ? -10.113 9.525 12.009 1.00 95.44 86 LEU A O 1
ATOM 716 N N . GLY A 1 87 ? -8.802 11.159 11.210 1.00 95.69 87 GLY A N 1
ATOM 717 C CA . GLY A 1 87 ? -7.589 10.710 11.887 1.00 95.69 87 GLY A CA 1
ATOM 718 C C . GLY A 1 87 ? -6.928 9.519 11.178 1.00 95.69 87 GLY A C 1
ATOM 719 O O . GLY A 1 87 ? -7.397 9.068 10.133 1.00 95.69 87 GLY A O 1
ATOM 720 N N . PRO A 1 88 ? -5.801 9.004 11.694 1.00 95.31 88 PRO A N 1
ATOM 721 C CA . PRO A 1 88 ? -5.061 7.935 11.029 1.00 95.31 88 PRO A CA 1
ATOM 722 C C . PRO A 1 88 ? -5.899 6.643 10.923 1.00 95.31 88 PRO A C 1
ATOM 724 O O . PRO A 1 88 ? -6.544 6.262 11.903 1.00 95.31 88 PRO A O 1
ATOM 727 N N . PRO A 1 89 ? -5.877 5.941 9.773 1.00 95.50 89 PRO A N 1
ATOM 728 C CA . PRO A 1 89 ? -6.543 4.649 9.632 1.00 95.50 89 PRO A CA 1
ATOM 729 C C . PRO A 1 89 ? -5.813 3.552 10.413 1.00 95.50 89 PRO A C 1
ATOM 731 O O . PRO A 1 89 ? -4.676 3.720 10.872 1.00 95.50 89 PRO A O 1
ATOM 734 N N . SER A 1 90 ? -6.446 2.385 10.504 1.00 95.94 90 SER A N 1
ATOM 735 C CA . SER A 1 90 ? -5.835 1.190 11.075 1.00 95.94 90 SER A CA 1
ATOM 736 C C . SER A 1 90 ? -4.577 0.765 10.317 1.00 95.94 90 SER A C 1
ATOM 738 O O . SER A 1 90 ? -4.462 0.907 9.098 1.00 95.94 90 SER A O 1
ATOM 740 N N . LYS A 1 91 ? -3.629 0.178 11.055 1.00 94.69 91 LYS A N 1
ATOM 741 C CA . LYS A 1 91 ? -2.465 -0.512 10.477 1.00 94.69 91 LYS A CA 1
ATOM 742 C C . LYS A 1 91 ? -2.817 -1.915 9.966 1.00 94.69 91 LYS A C 1
ATOM 744 O O . LYS A 1 91 ? -2.031 -2.504 9.228 1.00 94.69 91 LYS A O 1
ATOM 749 N N . ILE A 1 92 ? -3.967 -2.456 10.370 1.00 93.75 92 ILE A N 1
ATOM 750 C CA . ILE A 1 92 ? -4.442 -3.780 9.963 1.00 93.75 92 ILE A CA 1
ATOM 751 C C . ILE A 1 92 ? -5.058 -3.656 8.571 1.00 93.75 92 ILE A C 1
ATOM 753 O O . ILE A 1 92 ? -6.089 -3.010 8.412 1.00 93.75 92 ILE A O 1
ATOM 757 N N . ARG A 1 93 ? -4.430 -4.294 7.581 1.00 92.00 93 ARG A N 1
ATOM 758 C CA . ARG A 1 93 ? -4.951 -4.371 6.207 1.00 92.00 93 ARG A CA 1
ATOM 759 C C . ARG A 1 93 ? -5.745 -5.641 5.916 1.00 92.00 93 ARG A C 1
ATOM 761 O O . ARG A 1 93 ? -6.588 -5.631 5.040 1.00 92.00 93 ARG A O 1
ATOM 768 N N . ARG A 1 94 ? -5.465 -6.735 6.626 1.00 95.75 94 ARG A N 1
ATOM 769 C CA . ARG A 1 94 ? -6.141 -8.032 6.469 1.00 95.75 94 ARG A CA 1
ATOM 770 C C . ARG A 1 94 ? -6.752 -8.438 7.807 1.00 95.75 94 ARG A C 1
ATOM 772 O O . ARG A 1 94 ? -6.093 -9.139 8.573 1.00 95.75 94 ARG A O 1
ATOM 779 N N . PRO A 1 95 ? -7.923 -7.897 8.170 1.00 94.56 95 PRO A N 1
ATOM 780 C CA . PRO A 1 95 ? -8.556 -8.245 9.431 1.00 94.56 95 PRO A CA 1
ATOM 781 C C . PRO A 1 95 ? -9.051 -9.699 9.420 1.00 94.56 95 PRO A C 1
ATOM 783 O O . PRO A 1 95 ? -9.456 -10.223 8.384 1.00 94.56 95 PRO A O 1
ATOM 786 N N . ASP A 1 96 ? -9.052 -10.345 10.589 1.00 95.56 96 ASP A N 1
ATOM 787 C CA . ASP A 1 96 ? -9.371 -11.775 10.709 1.00 95.56 96 ASP A CA 1
ATOM 788 C C . ASP A 1 96 ? -10.788 -12.132 10.243 1.00 95.56 96 ASP A C 1
ATOM 790 O O . ASP A 1 96 ? -11.000 -13.236 9.748 1.00 95.56 96 ASP A O 1
ATOM 794 N N . PHE A 1 97 ? -11.743 -11.201 10.336 1.00 94.38 97 PHE A N 1
ATOM 795 C CA . PHE A 1 97 ? -13.121 -11.426 9.887 1.00 94.38 97 PHE A CA 1
ATOM 796 C C . PHE A 1 97 ? -13.265 -11.553 8.361 1.00 94.38 97 PHE A C 1
ATOM 798 O O . PHE A 1 97 ? -14.321 -11.962 7.893 1.00 94.38 97 PHE A O 1
ATOM 805 N N . LEU A 1 98 ? -12.224 -11.225 7.584 1.00 94.62 98 LEU A N 1
ATOM 806 C CA . LEU A 1 98 ? -12.188 -11.432 6.131 1.00 94.62 98 LEU A CA 1
ATOM 807 C C . LEU A 1 98 ? -11.489 -12.733 5.721 1.00 94.62 98 LEU A C 1
ATOM 809 O O . LEU A 1 98 ? -11.238 -12.940 4.534 1.00 94.62 98 LEU A O 1
ATOM 813 N N . LYS A 1 99 ? -11.140 -13.604 6.674 1.00 96.62 99 LYS A N 1
ATOM 814 C CA . LYS A 1 99 ? -10.615 -14.941 6.381 1.00 96.62 99 LYS A CA 1
ATOM 815 C C . LYS A 1 99 ? -11.746 -15.872 5.959 1.00 96.62 99 LYS A C 1
ATOM 817 O O . LYS A 1 99 ? -12.752 -15.991 6.652 1.00 96.62 99 LYS A O 1
ATOM 822 N N . THR A 1 100 ? -11.546 -16.572 4.849 1.00 94.56 100 THR A N 1
ATOM 823 C CA . THR A 1 100 ? -12.455 -17.613 4.347 1.00 94.56 100 THR A CA 1
ATOM 824 C C . THR A 1 100 ? -11.670 -18.896 4.067 1.00 94.56 100 THR A C 1
ATOM 826 O O . THR A 1 100 ? -10.441 -18.905 4.170 1.00 94.56 100 THR A O 1
ATOM 829 N N . LEU A 1 101 ? -12.358 -19.989 3.717 1.00 93.69 101 LEU A N 1
ATOM 830 C CA . LEU A 1 101 ? -11.690 -21.221 3.271 1.00 93.69 101 LEU A CA 1
ATOM 831 C C . LEU A 1 101 ? -10.855 -20.980 2.001 1.00 93.69 101 LEU A C 1
ATOM 833 O O . LEU A 1 101 ? -9.737 -21.480 1.910 1.00 93.69 101 LEU A O 1
ATOM 837 N N . ASP A 1 102 ? -11.362 -20.154 1.082 1.00 91.56 102 ASP A N 1
ATOM 838 C CA . ASP A 1 102 ? -10.677 -19.790 -0.166 1.00 91.56 102 ASP A CA 1
ATOM 839 C C . ASP A 1 102 ? -9.577 -18.732 0.049 1.00 91.56 102 ASP A C 1
ATOM 841 O O . ASP A 1 102 ? -8.608 -18.651 -0.707 1.00 91.56 102 ASP A O 1
ATOM 845 N N . HIS A 1 103 ? -9.688 -17.934 1.116 1.00 91.00 103 HIS A N 1
ATOM 846 C CA . HIS A 1 103 ? -8.739 -16.882 1.481 1.00 91.00 103 HIS A CA 1
ATOM 847 C C . HIS A 1 103 ? -8.275 -17.034 2.941 1.00 91.00 103 HIS A C 1
ATOM 849 O O . HIS A 1 103 ? -8.653 -16.230 3.801 1.00 91.00 103 HIS A O 1
ATOM 855 N N . PRO A 1 104 ? -7.408 -18.017 3.255 1.00 93.00 104 PRO A N 1
ATOM 856 C CA . PRO A 1 104 ? -6.987 -18.298 4.633 1.00 93.00 104 PRO A CA 1
ATOM 857 C C . PRO A 1 104 ? -6.173 -17.156 5.266 1.00 93.00 104 PRO A C 1
ATOM 859 O O . PRO A 1 104 ? -6.132 -17.005 6.489 1.00 93.00 104 PRO A O 1
ATOM 862 N N . THR A 1 105 ? -5.535 -16.317 4.446 1.00 93.69 105 THR A N 1
ATOM 863 C CA . THR A 1 105 ? -4.825 -15.106 4.891 1.00 93.69 105 THR A CA 1
ATOM 864 C C . THR A 1 105 ? -5.735 -13.887 5.047 1.00 93.69 105 THR A C 1
ATOM 866 O O . THR A 1 105 ? -5.280 -12.862 5.550 1.00 93.69 105 THR A O 1
ATOM 869 N N . GLY A 1 106 ? -6.993 -13.988 4.616 1.00 93.50 106 GLY A N 1
ATOM 870 C CA . GLY A 1 106 ? -7.953 -12.894 4.553 1.00 93.50 106 GLY A CA 1
ATOM 871 C C . GLY A 1 106 ? -7.761 -11.964 3.356 1.00 93.50 106 GLY A C 1
ATOM 872 O O . GLY A 1 106 ? -6.668 -11.872 2.780 1.00 93.50 106 GLY A O 1
ATOM 873 N N . LEU A 1 107 ? -8.843 -11.277 2.991 1.00 91.75 107 LEU A N 1
ATOM 874 C CA . LEU A 1 107 ? -8.838 -10.230 1.966 1.00 91.75 107 LEU A CA 1
ATOM 875 C C . LEU A 1 107 ? -8.149 -8.954 2.478 1.00 91.75 107 LEU A C 1
ATOM 877 O O . LEU A 1 107 ? -8.198 -8.641 3.670 1.00 91.75 107 LEU A O 1
ATOM 881 N N . GLU A 1 108 ? -7.463 -8.244 1.575 1.00 92.75 108 GLU A N 1
ATOM 882 C CA . GLU A 1 108 ? -6.824 -6.954 1.871 1.00 92.75 108 GLU A CA 1
ATOM 883 C C . GLU A 1 108 ? -7.830 -5.817 1.703 1.00 92.75 108 GLU A C 1
ATOM 885 O O . GLU A 1 108 ? -8.562 -5.796 0.723 1.00 92.75 108 GLU A O 1
ATOM 890 N N . LEU A 1 109 ? -7.822 -4.885 2.653 1.00 93.25 109 LEU A N 1
ATOM 891 C CA . LEU A 1 109 ? -8.513 -3.606 2.592 1.00 93.25 109 LEU A CA 1
ATOM 892 C C . LEU A 1 109 ? -7.497 -2.485 2.357 1.00 93.25 109 LEU A C 1
ATOM 894 O O . LEU A 1 109 ? -6.472 -2.421 3.052 1.00 93.25 109 LEU A O 1
ATOM 898 N N . ASP A 1 110 ? -7.809 -1.558 1.455 1.00 92.44 110 ASP A N 1
ATOM 899 C CA . ASP A 1 110 ? -6.924 -0.429 1.148 1.00 92.44 110 ASP A CA 1
ATOM 900 C C . ASP A 1 110 ? -6.804 0.554 2.328 1.00 92.44 110 ASP A C 1
ATOM 902 O O . ASP A 1 110 ? -5.704 0.885 2.797 1.00 92.44 110 ASP A O 1
ATOM 906 N N . ILE A 1 111 ? -7.934 1.050 2.841 1.00 94.00 111 ILE A N 1
ATOM 907 C CA . ILE A 1 111 ? -7.984 1.977 3.982 1.00 94.00 111 ILE A CA 1
ATOM 908 C C . ILE A 1 111 ? -9.102 1.536 4.925 1.00 94.00 111 ILE A C 1
ATOM 910 O O . ILE A 1 111 ? -10.274 1.605 4.572 1.00 94.00 111 ILE A O 1
ATOM 914 N N . TYR A 1 112 ? -8.739 1.126 6.141 1.00 96.69 112 TYR A N 1
ATOM 915 C CA . TYR A 1 112 ? -9.673 0.564 7.116 1.00 96.69 112 TYR A CA 1
ATOM 916 C C . TYR A 1 112 ? -9.789 1.430 8.377 1.00 96.69 112 TYR A C 1
ATOM 918 O O . TYR A 1 112 ? -8.779 1.773 8.999 1.00 96.69 112 TYR A O 1
ATOM 926 N N . TYR A 1 113 ? -11.023 1.744 8.773 1.00 96.44 113 TYR A N 1
ATOM 927 C CA . TYR A 1 113 ? -11.366 2.492 9.979 1.00 96.44 113 TYR A CA 1
ATOM 928 C C . TYR A 1 113 ? -12.269 1.649 10.896 1.00 96.44 113 TYR A C 1
ATOM 930 O O . TYR A 1 113 ? -13.492 1.796 10.858 1.00 96.44 113 TYR A O 1
ATOM 938 N N . PRO A 1 114 ? -11.695 0.781 11.752 1.00 94.81 114 PRO A N 1
ATOM 939 C CA . PRO A 1 114 ? -12.469 -0.103 12.622 1.00 94.81 114 PRO A CA 1
ATOM 940 C C . PRO A 1 114 ? -13.384 0.665 13.578 1.00 94.81 114 PRO A C 1
ATOM 942 O O . PRO A 1 114 ? -14.488 0.215 13.844 1.00 94.81 114 PRO A O 1
ATOM 945 N N . GLN A 1 115 ? -12.964 1.843 14.055 1.00 94.75 115 GLN A N 1
ATOM 946 C CA . GLN A 1 115 ? -13.768 2.667 14.965 1.00 94.75 115 GLN A CA 1
ATOM 947 C C . GLN A 1 115 ? -15.061 3.206 14.337 1.00 94.75 115 GLN A C 1
ATOM 949 O O . GLN A 1 115 ? -15.960 3.626 15.057 1.00 94.75 115 GLN A O 1
ATOM 954 N N . TYR A 1 116 ? -15.125 3.232 13.006 1.00 95.19 116 TYR A N 1
ATOM 955 C CA . TYR A 1 116 ? -16.287 3.670 12.240 1.00 95.19 116 TYR A CA 1
ATOM 956 C C . TYR A 1 116 ? -16.915 2.509 11.457 1.00 95.19 116 TYR A C 1
ATOM 958 O O . TYR A 1 116 ? -17.808 2.745 10.651 1.00 95.19 116 TYR A O 1
ATOM 966 N N . GLU A 1 117 ? -16.419 1.284 11.661 1.00 93.56 117 GLU A N 1
ATOM 967 C CA . GLU A 1 117 ? -16.904 0.056 11.024 1.00 93.56 117 GLU A CA 1
ATOM 968 C C . GLU A 1 117 ? -16.972 0.125 9.488 1.00 93.56 117 GLU A C 1
ATOM 970 O O . GLU A 1 117 ? -17.827 -0.496 8.862 1.00 93.56 117 GLU A O 1
ATOM 975 N N . PHE A 1 118 ? -16.051 0.858 8.851 1.00 94.12 118 PHE A N 1
ATOM 976 C CA . PHE A 1 118 ? -15.997 0.938 7.391 1.00 94.12 118 PHE A CA 1
ATOM 977 C C . PHE A 1 118 ? -14.571 0.844 6.843 1.00 94.12 118 PHE A C 1
ATOM 979 O O . PHE A 1 118 ? -13.572 1.102 7.525 1.00 94.12 118 PHE A O 1
ATOM 986 N N . ALA A 1 119 ? -14.492 0.491 5.563 1.00 94.19 119 ALA A N 1
ATOM 987 C CA . ALA A 1 119 ? -13.281 0.531 4.762 1.00 94.19 119 ALA A CA 1
ATOM 988 C C . ALA A 1 119 ? -13.561 1.213 3.420 1.00 94.19 119 ALA A C 1
ATOM 990 O O . ALA A 1 119 ? -14.705 1.257 2.968 1.00 94.19 119 ALA A O 1
ATOM 991 N N . THR A 1 120 ? -12.523 1.751 2.785 1.00 90.31 120 THR A N 1
ATOM 992 C CA . THR A 1 120 ? -12.608 2.287 1.420 1.00 90.31 120 THR A CA 1
ATOM 993 C C . THR A 1 120 ? -11.600 1.594 0.526 1.00 90.31 120 THR A C 1
ATOM 995 O O . THR A 1 120 ? -10.420 1.565 0.878 1.00 90.31 120 THR A O 1
ATOM 998 N N . GLU A 1 121 ? -12.063 1.151 -0.638 1.00 90.69 121 GLU A N 1
ATOM 999 C CA . GLU A 1 121 ? -11.247 0.615 -1.726 1.00 90.69 121 GLU A CA 1
ATOM 1000 C C . GLU A 1 121 ? -10.931 1.713 -2.744 1.00 90.69 121 GLU A C 1
ATOM 1002 O O . GLU A 1 121 ? -11.768 2.560 -3.071 1.00 90.69 121 GLU A O 1
ATOM 1007 N N . VAL A 1 122 ? -9.701 1.728 -3.241 1.00 87.69 122 VAL A N 1
ATOM 1008 C CA . VAL A 1 122 ? -9.221 2.715 -4.200 1.00 87.69 122 VAL A CA 1
ATOM 1009 C C . VAL A 1 122 ? -9.466 2.179 -5.601 1.00 87.69 122 VAL A C 1
ATOM 1011 O O . VAL A 1 122 ? -8.931 1.146 -5.995 1.00 87.69 122 VAL A O 1
ATOM 1014 N N . GLN A 1 123 ? -10.234 2.925 -6.398 1.00 81.44 123 GLN A N 1
ATOM 1015 C CA . GLN A 1 123 ? -10.567 2.510 -7.758 1.00 81.44 123 GLN A CA 1
ATOM 1016 C C . GLN A 1 123 ? -9.311 2.359 -8.637 1.00 81.44 123 GLN A C 1
ATOM 1018 O O . GLN A 1 123 ? -8.618 3.337 -8.968 1.00 81.44 123 GLN A O 1
ATOM 1023 N N . GLY A 1 124 ? -9.028 1.110 -9.013 1.00 82.88 124 GLY A N 1
ATOM 1024 C CA . GLY A 1 124 ? -7.984 0.720 -9.957 1.00 82.88 124 GLY A CA 1
ATOM 1025 C C . GLY A 1 124 ? -8.548 0.417 -11.344 1.00 82.88 124 GLY A C 1
ATOM 1026 O O . GLY A 1 124 ? -9.744 0.191 -11.505 1.00 82.88 124 GLY A O 1
ATOM 1027 N N . GLU A 1 125 ? -7.676 0.370 -12.356 1.00 84.62 125 GLU A N 1
ATOM 1028 C CA . GLU A 1 125 ? -8.085 0.060 -13.737 1.00 84.62 125 GLU A CA 1
ATOM 1029 C C . GLU A 1 125 ? -8.745 -1.319 -13.864 1.00 84.62 125 GLU A C 1
ATOM 1031 O O . GLU A 1 125 ? -9.601 -1.501 -14.727 1.00 84.62 125 GLU A O 1
ATOM 1036 N N . GLN A 1 126 ? -8.399 -2.267 -12.982 1.00 84.19 126 GLN A N 1
ATOM 1037 C CA . GLN A 1 126 ? -9.013 -3.596 -12.962 1.00 84.19 126 GLN A CA 1
ATOM 1038 C C . GLN A 1 126 ? -10.531 -3.569 -12.704 1.00 84.19 126 GLN A C 1
ATOM 1040 O O . GLN A 1 126 ? -11.212 -4.542 -13.007 1.00 84.19 126 GLN A O 1
ATOM 1045 N N . HIS A 1 127 ? -11.066 -2.466 -12.165 1.00 83.44 127 HIS A N 1
ATOM 1046 C CA . HIS A 1 127 ? -12.502 -2.282 -11.942 1.00 83.44 127 HIS A CA 1
ATOM 1047 C C . HIS A 1 127 ? -13.214 -1.648 -13.144 1.00 83.44 127 HIS A C 1
ATOM 1049 O O . HIS A 1 127 ? -14.436 -1.632 -13.181 1.00 83.44 127 HIS A O 1
ATOM 1055 N N . GLU A 1 128 ? -12.481 -1.105 -14.116 1.00 87.06 128 GLU A N 1
ATOM 1056 C CA . GLU A 1 128 ? -13.057 -0.452 -15.301 1.00 87.06 128 GLU A CA 1
ATOM 1057 C C . GLU A 1 128 ? -12.906 -1.310 -16.557 1.00 87.06 128 GLU A C 1
ATOM 1059 O O . GLU A 1 128 ? -13.738 -1.245 -17.462 1.00 87.06 128 GLU A O 1
ATOM 1064 N N . ARG A 1 129 ? -11.843 -2.117 -16.628 1.00 91.38 129 ARG A N 1
ATOM 1065 C CA . ARG A 1 129 ? -11.566 -2.977 -17.776 1.00 91.38 129 ARG A CA 1
ATOM 1066 C C . ARG A 1 129 ? -10.909 -4.286 -17.375 1.00 91.38 129 ARG A C 1
ATOM 1068 O O . ARG A 1 129 ? -10.205 -4.373 -16.371 1.00 91.38 129 ARG A O 1
ATOM 1075 N N . TYR A 1 130 ? -11.072 -5.270 -18.252 1.00 92.19 130 TYR A N 1
ATOM 1076 C CA . TYR A 1 130 ? -10.342 -6.525 -18.179 1.00 92.19 130 TYR A CA 1
ATOM 1077 C C . TYR A 1 130 ? -8.833 -6.296 -18.324 1.00 92.19 130 TYR A C 1
ATOM 1079 O O . TYR A 1 130 ? -8.368 -5.649 -19.269 1.00 92.19 130 TYR A O 1
ATOM 1087 N N . ILE A 1 131 ? -8.073 -6.857 -17.389 1.00 89.25 131 ILE A N 1
ATOM 1088 C CA . ILE A 1 131 ? -6.618 -6.905 -17.401 1.00 89.25 131 ILE A CA 1
ATOM 1089 C C . ILE A 1 131 ? -6.222 -8.330 -17.025 1.00 89.25 131 ILE A C 1
ATOM 1091 O O . ILE A 1 131 ? -6.445 -8.760 -15.898 1.00 89.25 131 ILE A O 1
ATOM 1095 N N . GLU A 1 132 ? -5.580 -9.033 -17.958 1.00 90.19 132 GLU A N 1
ATOM 1096 C CA . GLU A 1 132 ? -5.215 -10.453 -17.839 1.00 90.19 132 GLU A CA 1
ATOM 1097 C C . GLU A 1 132 ? -4.580 -10.811 -16.487 1.00 90.19 132 GLU A C 1
ATOM 1099 O O . GLU A 1 132 ? -4.988 -11.778 -15.851 1.00 90.19 132 GLU A O 1
ATOM 1104 N N . PHE A 1 133 ? -3.645 -9.984 -16.009 1.00 89.06 133 PHE A N 1
ATOM 1105 C CA . PHE A 1 133 ? -2.977 -10.170 -14.719 1.00 89.06 133 PHE A CA 1
ATOM 1106 C C . PHE A 1 133 ? -3.934 -10.160 -13.514 1.00 89.06 133 PHE A C 1
ATOM 1108 O O . PHE A 1 133 ? -3.744 -10.938 -12.585 1.00 89.06 133 PHE A O 1
ATOM 1115 N N . PHE A 1 134 ? -4.945 -9.286 -13.508 1.00 85.62 134 PHE A N 1
ATOM 1116 C CA . PHE A 1 134 ? -5.880 -9.133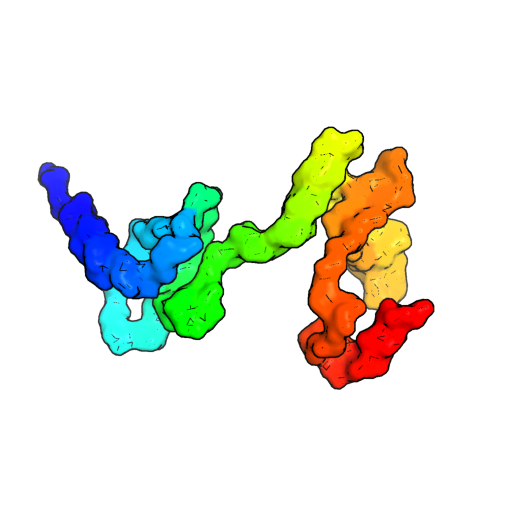 -12.384 1.00 85.62 134 PHE A CA 1
ATOM 1117 C C . PHE A 1 134 ? -7.081 -10.076 -12.463 1.00 85.62 134 PHE A C 1
ATOM 1119 O O . PHE A 1 134 ? -7.762 -10.280 -11.463 1.00 85.62 134 PHE A O 1
ATOM 1126 N N . HIS A 1 135 ? -7.341 -10.643 -13.639 1.00 92.12 135 HIS A N 1
ATOM 1127 C CA . HIS A 1 135 ? -8.491 -11.509 -13.898 1.00 92.12 135 HIS A CA 1
ATOM 1128 C C . HIS A 1 135 ? -8.085 -12.953 -14.215 1.00 92.12 135 HIS A C 1
ATOM 1130 O O . HIS A 1 135 ? -8.904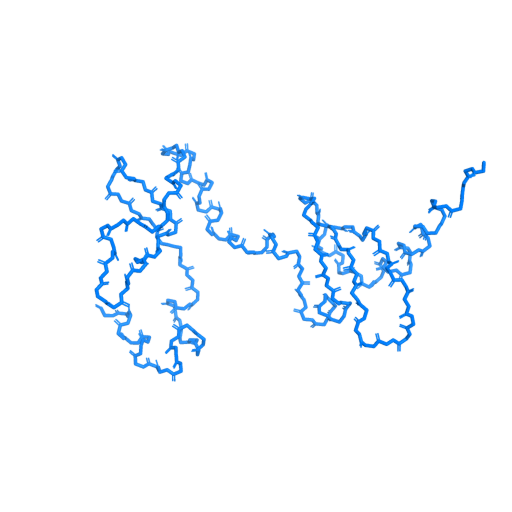 -13.728 -14.699 1.00 92.12 135 HIS A O 1
ATOM 1136 N N . GLU A 1 136 ? -6.832 -13.319 -13.923 1.00 89.62 136 GLU A N 1
ATOM 1137 C CA . GLU A 1 136 ? -6.278 -14.677 -14.064 1.00 89.62 136 GLU A CA 1
ATOM 1138 C C . GLU A 1 136 ? -6.414 -15.264 -15.479 1.00 89.62 136 GLU A C 1
ATOM 1140 O O . GLU A 1 136 ? -6.538 -16.472 -15.665 1.00 89.62 136 GLU A O 1
ATOM 1145 N N . GLY A 1 137 ? -6.414 -14.406 -16.499 1.00 91.94 137 GLY A N 1
ATOM 1146 C CA . GLY A 1 137 ? -6.624 -14.834 -17.881 1.00 91.94 137 GLY A CA 1
ATOM 1147 C C . GLY A 1 137 ? -8.068 -15.197 -18.248 1.00 91.94 137 GLY A C 1
ATOM 1148 O O . GLY A 1 137 ? -8.308 -15.544 -19.404 1.00 91.94 137 GLY A O 1
ATOM 1149 N N . ASP A 1 138 ? -9.030 -15.094 -17.323 1.00 93.00 138 ASP A N 1
ATOM 1150 C CA . ASP A 1 138 ? -10.444 -15.391 -17.573 1.00 93.00 138 ASP A CA 1
ATOM 1151 C C . ASP A 1 138 ? -11.305 -14.109 -17.547 1.00 93.00 138 ASP A C 1
ATOM 1153 O O . ASP A 1 138 ? -11.575 -13.550 -16.478 1.00 93.00 138 ASP A O 1
ATOM 1157 N N . PRO A 1 139 ? -11.815 -13.639 -18.704 1.00 92.50 139 PRO A N 1
ATOM 1158 C CA . PRO A 1 139 ? -12.724 -12.494 -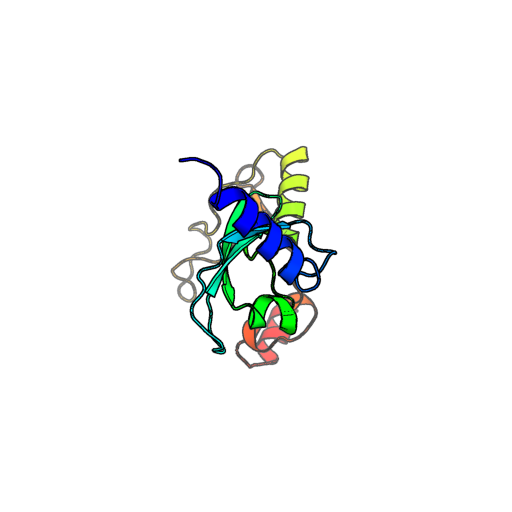18.776 1.00 92.50 139 PRO A CA 1
ATOM 1159 C C . PRO A 1 139 ? -13.995 -12.637 -17.932 1.00 92.50 139 PRO A C 1
ATOM 1161 O O . PRO A 1 139 ? -14.569 -11.627 -17.519 1.00 92.50 139 PRO A O 1
ATOM 1164 N N . ASN A 1 140 ? -14.432 -13.863 -17.625 1.00 92.88 140 ASN A N 1
ATOM 1165 C CA . ASN A 1 140 ? -15.589 -14.074 -16.758 1.00 92.88 140 ASN A CA 1
ATOM 1166 C C . ASN A 1 140 ? -15.331 -13.603 -15.324 1.00 92.88 140 ASN A C 1
ATOM 1168 O O . ASN A 1 140 ? -16.279 -13.217 -14.643 1.00 92.88 140 ASN A O 1
ATOM 1172 N N . ASN A 1 141 ? -14.076 -13.588 -14.863 1.00 89.94 141 ASN A N 1
ATOM 1173 C CA . ASN A 1 141 ? -13.732 -13.063 -13.543 1.00 89.94 141 ASN A CA 1
ATOM 1174 C C . ASN A 1 141 ? -13.982 -11.552 -13.455 1.00 89.94 141 ASN A C 1
ATOM 1176 O O . ASN A 1 141 ? -14.485 -11.082 -12.438 1.00 89.94 141 ASN A O 1
ATOM 1180 N N . PHE A 1 142 ? -13.733 -10.804 -14.536 1.00 90.69 142 PHE A N 1
ATOM 1181 C CA . PHE A 1 142 ? -14.104 -9.388 -14.606 1.00 90.69 142 PHE A CA 1
ATOM 1182 C C . PHE A 1 142 ? -15.626 -9.206 -14.574 1.00 90.69 142 PHE A C 1
ATOM 1184 O O . PHE A 1 142 ? -16.119 -8.369 -13.831 1.00 90.69 142 PHE A O 1
ATOM 1191 N N . ILE A 1 143 ? -16.386 -10.017 -15.319 1.00 90.25 143 ILE A N 1
ATOM 1192 C CA . ILE A 1 143 ? -17.859 -9.934 -15.328 1.00 90.25 143 ILE A CA 1
ATOM 1193 C C . ILE A 1 143 ? -18.433 -10.225 -13.935 1.00 90.25 143 ILE A C 1
ATOM 1195 O O . ILE A 1 143 ? -19.280 -9.476 -13.459 1.00 90.25 143 ILE A O 1
ATOM 1199 N N . LYS A 1 144 ? -17.944 -11.274 -13.261 1.00 87.62 144 LYS A N 1
ATOM 1200 C CA . LYS A 1 144 ? -18.347 -11.616 -11.887 1.00 87.62 144 LYS A CA 1
ATOM 1201 C C . LYS A 1 144 ? -18.046 -10.495 -10.895 1.00 87.62 144 LYS A C 1
ATOM 1203 O O . LYS A 1 144 ? -18.805 -10.312 -9.958 1.00 87.62 144 LYS A O 1
ATOM 1208 N N . GLN A 1 145 ? -16.955 -9.758 -11.098 1.00 82.50 145 GLN A N 1
ATOM 1209 C CA . GLN A 1 145 ? -16.570 -8.633 -10.246 1.00 82.50 145 GLN A CA 1
ATOM 1210 C C . GLN A 1 145 ? -17.512 -7.420 -10.381 1.00 82.50 145 GLN A C 1
ATOM 1212 O O . GLN A 1 145 ? -17.562 -6.599 -9.471 1.00 82.50 145 GLN A O 1
ATOM 1217 N N . GLN A 1 146 ? -18.233 -7.287 -11.500 1.00 80.62 146 GLN A N 1
ATOM 1218 C CA . GLN A 1 146 ? -19.147 -6.164 -11.769 1.00 80.62 146 GLN A CA 1
ATOM 1219 C C . GLN A 1 146 ? -20.597 -6.419 -11.319 1.00 80.62 146 GLN A C 1
ATOM 1221 O O . GLN A 1 146 ? -21.417 -5.504 -11.406 1.00 80.62 146 GLN A O 1
ATOM 1226 N N . ALA A 1 147 ? -20.925 -7.653 -10.923 1.00 66.06 147 ALA A N 1
ATOM 1227 C CA . ALA A 1 147 ? -22.269 -8.085 -10.529 1.00 66.06 147 ALA A CA 1
ATOM 1228 C C . ALA A 1 147 ? -22.510 -7.890 -9.027 1.00 66.06 147 ALA A C 1
ATOM 1230 O O . ALA A 1 147 ? -23.640 -7.479 -8.679 1.00 66.06 147 ALA A O 1
#

Sequence (147 aa):
MESVYPMFISIIQRIYAGDVPNHMNGSLLSVVLKTKTIGVRIVLRCNKNHQWYATLSHVKNENTWCPYCFKYKRERL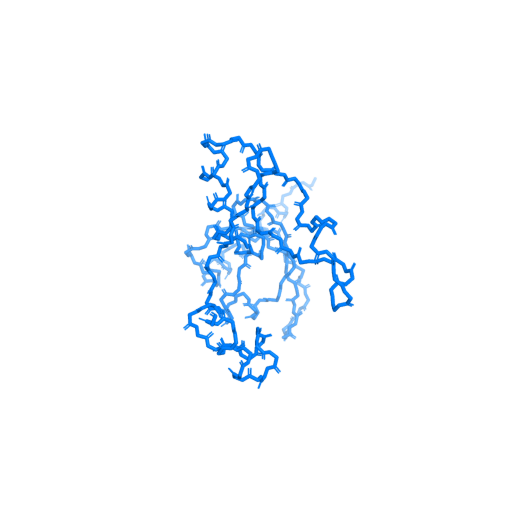CREIMSKYLGPPSKIRRPDFLKTLDHPTGLELDIYYPQYEFATEVQGEQHERYIEFFHEGDPNNFIKQQA

Organism: NCBI:txid588596

Secondary structure (DSSP, 8-state):
---HHHHHHHHHHHHHTTTS-GGG-EEEEE-----S-TT-EEEEEETT--EEEEEHHHHHHS----HHHHTTHHHHHHHHHHHHHH-SPPS-SS-GGG--SS-TT----SEEEGGGTEEE----GGGTS--TTTTTT-HHHHHHHT-

Foldseek 3Di:
DDDPVVVVLVVVCVVCVVQQPPVFAWDFDDFPDDDDDQPGWGWTAGPVRDIDTDTSCCVRPVVDDDCVCPVCVQLVVVQVVCCVPPNHFDPDQFDCVQDDPVRNSGDGFSTHHVVVPDGDDGDDVLQVDDDCVVQVNDVVSNVVSPD